Protein AF-A0A0F2L5L4-F1 (afdb_monomer_lite)

Sequence (55 aa):
MEIPKELSAYLQVVQEGGVEHIACRRCGKKFFSVKDAARHLASIHGIRLAAQFYS

pLDDT: mean 92.84, std 5.42, range [69.25, 97.25]

Structure (mmCIF, N/CA/C/O backbone):
data_AF-A0A0F2L5L4-F1
#
_entry.id   AF-A0A0F2L5L4-F1
#
loop_
_atom_site.group_PDB
_atom_site.id
_atom_site.type_symbol
_atom_s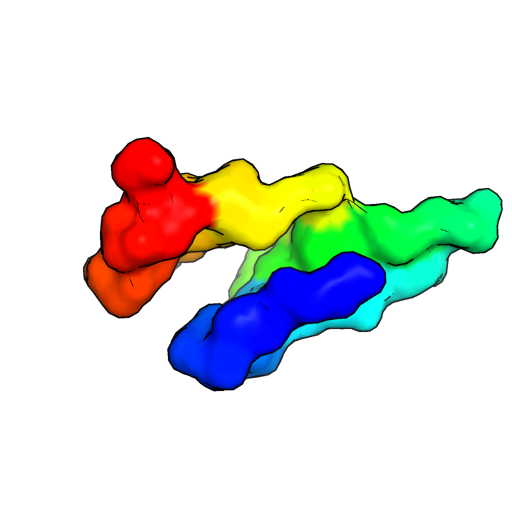ite.label_atom_id
_atom_site.label_alt_id
_atom_site.label_comp_id
_atom_site.label_asym_id
_atom_site.label_entity_id
_atom_site.label_seq_id
_atom_site.pdbx_PDB_ins_code
_atom_site.Cartn_x
_atom_site.Cartn_y
_atom_site.Cartn_z
_atom_site.occupancy
_atom_site.B_iso_or_equiv
_atom_site.auth_seq_id
_atom_site.auth_comp_id
_atom_site.auth_asym_id
_atom_site.auth_atom_id
_atom_site.pdbx_PDB_model_num
ATOM 1 N N . MET A 1 1 ? 13.852 4.604 -3.720 1.00 69.56 1 MET A N 1
ATOM 2 C CA . MET A 1 1 ? 12.627 5.164 -3.071 1.00 69.56 1 MET A CA 1
ATOM 3 C C . MET A 1 1 ? 12.640 4.850 -1.576 1.00 69.56 1 MET A C 1
ATOM 5 O O . MET A 1 1 ? 13.023 3.741 -1.229 1.00 69.56 1 MET A O 1
ATOM 9 N N . GLU A 1 2 ? 12.204 5.754 -0.692 1.00 83.88 2 GLU A N 1
ATOM 10 C CA . GLU A 1 2 ? 12.140 5.477 0.758 1.00 83.88 2 GLU A CA 1
ATOM 11 C C . GLU A 1 2 ? 10.713 5.133 1.206 1.00 83.88 2 GLU A C 1
ATOM 13 O O . GLU A 1 2 ? 9.779 5.902 0.990 1.00 83.88 2 GLU A O 1
ATOM 18 N N . ILE A 1 3 ? 10.539 3.959 1.820 1.00 91.12 3 ILE A N 1
ATOM 19 C CA . ILE A 1 3 ? 9.270 3.530 2.42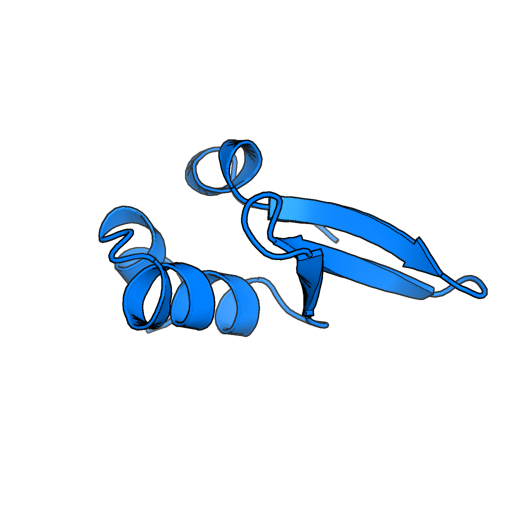0 1.00 91.12 3 ILE A CA 1
ATOM 20 C C . ILE A 1 3 ? 9.293 3.917 3.906 1.00 91.12 3 ILE A C 1
ATOM 22 O O . ILE A 1 3 ? 10.244 3.541 4.595 1.00 91.12 3 ILE A O 1
ATOM 26 N N . PRO A 1 4 ? 8.251 4.591 4.432 1.00 91.50 4 PRO A N 1
ATOM 27 C CA . PRO A 1 4 ? 8.128 4.861 5.861 1.00 91.50 4 PRO A CA 1
ATOM 28 C C . PRO A 1 4 ? 8.254 3.581 6.684 1.00 91.50 4 PRO A 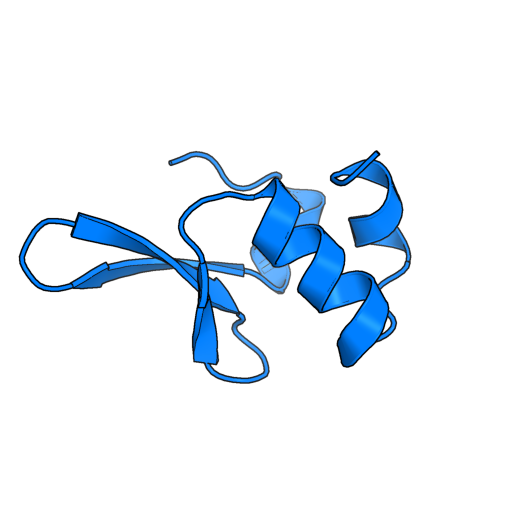C 1
ATOM 30 O O . PRO A 1 4 ? 7.701 2.538 6.316 1.00 91.50 4 PRO A O 1
ATOM 33 N N . LYS A 1 5 ? 8.956 3.644 7.816 1.00 92.31 5 LYS A N 1
ATOM 34 C CA . LYS A 1 5 ? 9.219 2.469 8.661 1.00 92.31 5 LYS A CA 1
ATOM 35 C C . LYS A 1 5 ? 7.916 1.783 9.084 1.00 92.31 5 LYS A C 1
ATOM 37 O O . LYS A 1 5 ? 7.836 0.558 9.090 1.00 92.31 5 LYS A O 1
ATOM 42 N N . GLU A 1 6 ? 6.882 2.573 9.329 1.00 92.00 6 GLU A N 1
ATOM 43 C CA . GLU A 1 6 ? 5.507 2.182 9.641 1.00 92.00 6 GLU A CA 1
ATOM 44 C C . GLU A 1 6 ? 4.869 1.305 8.553 1.00 92.00 6 GLU A C 1
ATOM 46 O O . GLU A 1 6 ? 4.082 0.405 8.849 1.00 92.00 6 GLU A O 1
ATOM 51 N N . LEU A 1 7 ? 5.214 1.552 7.286 1.00 93.06 7 LEU A N 1
ATOM 52 C CA . LEU A 1 7 ? 4.669 0.845 6.126 1.00 93.06 7 LEU A CA 1
ATOM 53 C C . LEU A 1 7 ? 5.603 -0.241 5.585 1.00 93.06 7 LEU A C 1
ATOM 55 O O . LEU A 1 7 ? 5.180 -1.031 4.742 1.00 93.06 7 LEU A O 1
ATOM 59 N N . SER A 1 8 ? 6.834 -0.338 6.091 1.00 93.56 8 SER A N 1
ATOM 60 C CA . SER A 1 8 ? 7.837 -1.325 5.659 1.00 93.56 8 SER A CA 1
ATOM 61 C C . SER A 1 8 ? 7.392 -2.786 5.842 1.00 93.56 8 SER A C 1
ATOM 63 O O . SER A 1 8 ? 7.825 -3.670 5.103 1.00 93.56 8 SER A O 1
ATOM 65 N N . ALA A 1 9 ? 6.473 -3.043 6.780 1.00 94.62 9 ALA A N 1
ATOM 66 C CA . ALA A 1 9 ? 5.862 -4.356 6.984 1.00 94.62 9 ALA A CA 1
ATOM 67 C C . ALA A 1 9 ? 4.840 -4.727 5.892 1.00 94.62 9 ALA A C 1
ATOM 69 O O . ALA A 1 9 ? 4.536 -5.903 5.697 1.00 94.62 9 ALA A O 1
ATOM 70 N N . TYR A 1 10 ? 4.301 -3.739 5.176 1.00 95.38 10 TYR A N 1
ATOM 71 C CA . TYR A 1 10 ? 3.239 -3.920 4.181 1.00 95.38 10 TYR A CA 1
ATOM 72 C C . TYR A 1 10 ? 3.706 -3.659 2.755 1.00 95.38 10 TYR A C 1
ATOM 74 O O . TYR A 1 10 ? 3.101 -4.160 1.807 1.00 95.38 10 TYR A O 1
ATOM 82 N N . LEU A 1 11 ? 4.771 -2.880 2.606 1.00 96.00 11 LEU A N 1
ATOM 83 C CA . LEU A 1 11 ? 5.351 -2.479 1.341 1.00 96.00 11 LEU A CA 1
ATOM 84 C C . LEU A 1 11 ? 6.786 -2.991 1.241 1.00 96.00 11 LEU A C 1
ATOM 86 O O . LEU A 1 11 ? 7.453 -3.281 2.234 1.00 96.00 11 LEU A O 1
ATOM 90 N N . GLN A 1 12 ? 7.264 -3.119 0.020 1.00 96.25 12 GLN A N 1
ATOM 91 C CA . GLN A 1 12 ? 8.657 -3.404 -0.278 1.00 96.25 12 GLN A CA 1
ATOM 92 C C . GLN A 1 12 ? 9.041 -2.687 -1.563 1.00 96.25 12 GLN A C 1
ATOM 94 O O . GLN A 1 12 ? 8.193 -2.493 -2.432 1.00 96.25 12 GLN A O 1
ATOM 99 N N . VAL A 1 13 ? 10.306 -2.301 -1.687 1.00 95.31 13 VAL A N 1
ATOM 100 C CA . VAL A 1 13 ? 10.835 -1.830 -2.965 1.00 95.31 13 VAL A CA 1
ATOM 101 C C . VAL A 1 13 ? 11.222 -3.058 -3.781 1.00 95.31 13 VAL A C 1
ATOM 103 O O . VAL A 1 13 ? 11.891 -3.958 -3.278 1.00 95.31 13 VAL A O 1
ATOM 106 N N . VAL A 1 14 ? 10.758 -3.117 -5.022 1.00 94.69 14 VAL A N 1
ATOM 107 C CA . VAL A 1 14 ? 11.129 -4.133 -6.008 1.00 94.69 14 VAL A CA 1
ATOM 108 C C . VAL A 1 14 ? 11.690 -3.435 -7.235 1.00 94.69 14 VAL A C 1
ATOM 110 O O . VAL A 1 14 ? 11.243 -2.345 -7.581 1.00 94.69 14 VAL A O 1
ATOM 113 N N . GLN A 1 15 ? 12.651 -4.063 -7.901 1.00 94.56 15 GLN A N 1
ATOM 114 C CA . GLN A 1 15 ? 13.224 -3.546 -9.137 1.00 94.56 15 GLN A CA 1
ATOM 115 C C . GLN A 1 15 ? 12.741 -4.391 -10.314 1.00 94.56 15 GLN A C 1
ATOM 117 O O . GLN A 1 15 ? 12.855 -5.616 -10.296 1.00 94.56 15 GLN A O 1
ATOM 122 N N . GLU A 1 16 ? 12.212 -3.737 -11.342 1.00 91.56 16 GLU A N 1
ATOM 123 C CA . GLU A 1 16 ? 11.727 -4.378 -12.562 1.00 91.56 16 GLU A CA 1
ATOM 124 C C . GLU A 1 16 ? 12.223 -3.580 -13.767 1.00 91.56 16 GLU A C 1
ATOM 126 O O . GLU A 1 16 ? 11.973 -2.384 -13.877 1.00 91.56 16 GLU A O 1
ATOM 131 N N . GLY A 1 17 ? 13.009 -4.216 -14.642 1.00 90.25 17 GLY A N 1
ATOM 132 C CA . GLY A 1 17 ? 13.54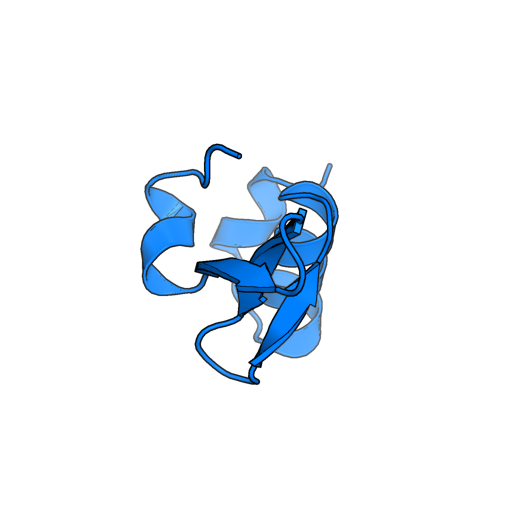4 -3.552 -15.839 1.00 90.25 17 GLY A CA 1
ATOM 133 C C . GLY A 1 17 ? 14.427 -2.326 -15.558 1.00 90.25 17 GLY A C 1
ATOM 134 O O . GLY A 1 17 ? 14.501 -1.431 -16.389 1.00 90.25 17 GLY A O 1
ATOM 135 N N . GLY A 1 18 ? 15.067 -2.259 -14.384 1.00 93.19 18 GLY A N 1
ATOM 136 C CA . GLY A 1 18 ? 15.879 -1.105 -13.968 1.00 93.19 18 GLY A CA 1
ATOM 137 C C . GLY A 1 18 ? 15.089 0.031 -13.311 1.00 93.19 18 GLY A C 1
ATOM 138 O O . GLY A 1 18 ? 15.688 1.030 -12.926 1.00 93.19 18 GLY A O 1
ATOM 139 N N . VAL A 1 19 ? 13.773 -0.126 -13.138 1.00 92.25 19 VAL A N 1
ATOM 140 C CA . VAL A 1 19 ? 12.910 0.843 -12.455 1.00 92.25 19 VAL A CA 1
ATOM 141 C C . VAL A 1 19 ? 12.536 0.313 -11.072 1.00 92.25 19 VAL A C 1
ATOM 143 O O . VAL A 1 19 ? 12.148 -0.846 -10.916 1.00 92.25 19 VAL A O 1
ATOM 146 N N . GLU A 1 20 ? 12.666 1.161 -10.052 1.00 94.06 20 GLU A N 1
ATOM 147 C CA . GLU A 1 20 ? 12.186 0.859 -8.704 1.00 94.06 20 GLU A CA 1
ATOM 148 C C . GLU A 1 20 ? 10.669 1.074 -8.609 1.00 94.06 20 GLU A C 1
ATOM 150 O O . GLU A 1 20 ? 10.144 2.126 -8.977 1.00 94.06 20 GLU A O 1
ATOM 155 N N . HIS A 1 21 ? 9.971 0.096 -8.042 1.00 95.44 21 HIS A N 1
ATOM 156 C CA . HIS A 1 21 ? 8.555 0.165 -7.710 1.00 95.44 21 HIS A CA 1
ATOM 157 C C . HIS A 1 21 ? 8.335 -0.183 -6.245 1.00 95.44 21 HIS A C 1
ATOM 159 O O . HIS A 1 21 ? 9.055 -0.980 -5.650 1.00 95.44 21 HIS A O 1
ATOM 165 N N . ILE A 1 22 ? 7.265 0.348 -5.672 1.00 96.00 22 ILE A N 1
ATOM 166 C CA . ILE A 1 22 ? 6.789 -0.030 -4.349 1.00 96.00 22 ILE A CA 1
ATOM 167 C C . ILE A 1 22 ? 5.721 -1.103 -4.532 1.00 96.00 22 ILE A C 1
ATOM 169 O O . ILE A 1 22 ? 4.642 -0.830 -5.048 1.00 96.00 22 ILE A O 1
ATOM 173 N N . ALA A 1 23 ? 6.008 -2.329 -4.117 1.00 96.88 23 ALA A N 1
ATOM 174 C CA . ALA A 1 23 ? 5.070 -3.439 -4.166 1.00 96.88 23 ALA A CA 1
ATOM 175 C C . ALA A 1 23 ? 4.402 -3.668 -2.807 1.00 96.88 23 ALA A C 1
ATOM 177 O O . ALA A 1 23 ? 5.051 -3.660 -1.760 1.00 96.88 23 ALA A O 1
ATOM 178 N N . CYS A 1 24 ? 3.099 -3.931 -2.822 1.00 97.25 24 CYS A N 1
ATOM 179 C CA . CYS A 1 24 ? 2.377 -4.419 -1.658 1.00 97.25 24 CYS A CA 1
ATOM 180 C C . CYS A 1 24 ? 2.759 -5.877 -1.380 1.00 97.25 24 CYS A C 1
ATOM 182 O O . CYS A 1 24 ? 2.578 -6.742 -2.234 1.00 97.25 24 CYS A O 1
ATOM 184 N N . ARG A 1 25 ? 3.204 -6.181 -0.159 1.00 96.00 25 ARG A N 1
ATOM 185 C CA . ARG A 1 25 ? 3.531 -7.553 0.262 1.00 96.00 25 ARG A CA 1
ATOM 186 C C . ARG A 1 25 ? 2.305 -8.465 0.359 1.00 96.00 25 ARG A C 1
ATOM 188 O O . ARG A 1 25 ? 2.451 -9.676 0.285 1.00 96.00 25 ARG A O 1
ATOM 195 N N . ARG A 1 26 ? 1.102 -7.902 0.537 1.00 93.81 26 ARG A N 1
ATOM 196 C CA . ARG A 1 26 ? -0.144 -8.675 0.699 1.00 93.81 26 ARG A CA 1
ATOM 197 C C . ARG A 1 26 ? -0.746 -9.150 -0.620 1.00 93.81 26 ARG A C 1
ATOM 199 O O . ARG A 1 26 ? -1.238 -10.267 -0.678 1.00 93.81 26 ARG A O 1
ATOM 206 N N . CYS A 1 27 ? -0.750 -8.301 -1.647 1.00 96.38 27 CYS A N 1
ATOM 207 C CA . CYS A 1 27 ? -1.401 -8.604 -2.929 1.00 96.38 27 CYS A CA 1
ATOM 208 C C . CYS A 1 27 ? -0.476 -8.500 -4.150 1.00 96.38 27 CYS A C 1
ATOM 210 O O . CYS A 1 27 ? -0.913 -8.760 -5.266 1.00 96.38 27 CYS A O 1
ATOM 212 N N . GLY A 1 28 ? 0.781 -8.082 -3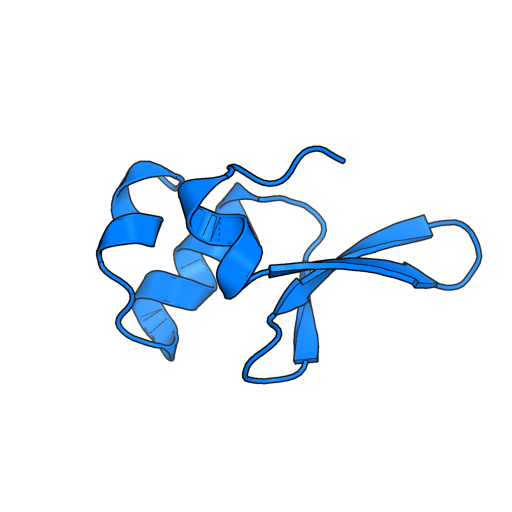.972 1.00 95.38 28 GLY A N 1
ATOM 213 C CA . GLY A 1 28 ? 1.760 -7.939 -5.053 1.00 95.38 28 GLY A CA 1
ATOM 214 C C . GLY A 1 28 ? 1.575 -6.704 -5.941 1.00 95.38 28 GLY A C 1
ATOM 215 O O . GLY A 1 28 ? 2.373 -6.492 -6.852 1.00 95.38 28 GLY A O 1
ATOM 216 N N . LYS A 1 29 ? 0.553 -5.869 -5.699 1.00 96.81 29 LYS A N 1
ATOM 217 C CA . LYS A 1 29 ? 0.292 -4.675 -6.516 1.00 96.81 29 LYS A CA 1
ATOM 218 C C . LYS A 1 29 ? 1.445 -3.673 -6.413 1.00 96.81 29 LYS A C 1
ATOM 220 O O . LYS A 1 29 ? 1.913 -3.393 -5.311 1.00 96.81 29 LYS A O 1
ATOM 225 N N . LYS A 1 30 ? 1.882 -3.145 -7.558 1.00 96.12 30 LYS A N 1
ATOM 226 C CA . LYS A 1 30 ? 3.030 -2.237 -7.692 1.00 96.12 30 LYS A CA 1
ATOM 227 C C . LYS A 1 30 ? 2.567 -0.786 -7.837 1.00 96.12 30 LYS A C 1
ATOM 229 O O . LYS A 1 30 ? 1.536 -0.518 -8.452 1.00 96.12 30 LYS A O 1
ATOM 234 N N . PHE A 1 31 ? 3.347 0.132 -7.284 1.00 95.44 31 PHE A N 1
ATOM 235 C CA . PHE A 1 31 ? 3.093 1.568 -7.248 1.00 95.44 31 PHE A CA 1
ATOM 236 C C . PHE A 1 31 ? 4.386 2.336 -7.520 1.00 95.44 31 PHE A C 1
ATOM 238 O O . PHE A 1 31 ? 5.474 1.857 -7.207 1.00 95.44 31 PHE A O 1
ATOM 245 N N . PHE A 1 32 ? 4.266 3.544 -8.065 1.00 93.12 32 PHE A N 1
ATOM 246 C CA . PHE A 1 32 ? 5.402 4.447 -8.290 1.00 93.12 32 PHE A CA 1
ATOM 247 C C . PHE A 1 32 ? 5.638 5.415 -7.124 1.00 93.12 32 PHE A C 1
ATOM 249 O O . PHE A 1 32 ? 6.644 6.114 -7.095 1.00 93.12 32 PHE A O 1
ATOM 256 N N . SER A 1 33 ? 4.708 5.483 -6.167 1.00 93.31 33 SER A N 1
ATOM 257 C CA . SER A 1 33 ? 4.772 6.410 -5.040 1.00 93.31 33 SER A CA 1
ATOM 258 C C . SER A 1 33 ? 4.300 5.753 -3.744 1.00 93.31 33 SER A C 1
ATOM 260 O O . SER A 1 33 ? 3.426 4.878 -3.742 1.00 93.31 33 SER A O 1
ATOM 262 N N . VAL A 1 34 ? 4.857 6.206 -2.616 1.00 93.94 34 VAL A N 1
ATOM 263 C CA . VAL A 1 34 ? 4.393 5.800 -1.280 1.00 93.94 34 VAL A CA 1
ATOM 264 C C . VAL A 1 34 ? 2.955 6.258 -1.054 1.00 93.94 34 VAL A C 1
ATOM 266 O O . VAL A 1 34 ? 2.184 5.510 -0.464 1.00 93.94 34 VAL A O 1
ATOM 269 N N . LYS A 1 35 ? 2.569 7.436 -1.567 1.00 94.50 35 LYS A N 1
ATOM 270 C CA . LYS A 1 35 ? 1.212 7.988 -1.430 1.00 94.50 35 LYS A CA 1
ATOM 271 C C . LYS A 1 35 ? 0.162 7.030 -1.999 1.00 94.50 35 LYS A C 1
ATOM 273 O O . LYS A 1 35 ? -0.829 6.715 -1.340 1.00 94.50 35 LYS A O 1
ATOM 278 N N . ASP A 1 36 ? 0.403 6.512 -3.201 1.00 95.12 36 ASP A N 1
ATOM 279 C CA . ASP A 1 36 ? -0.507 5.567 -3.852 1.00 95.12 36 ASP A CA 1
ATOM 280 C C . ASP A 1 36 ? -0.541 4.218 -3.145 1.00 95.12 36 ASP A C 1
ATOM 282 O O . ASP A 1 36 ? -1.620 3.659 -2.929 1.00 95.12 36 ASP A O 1
ATOM 286 N N . ALA A 1 37 ? 0.628 3.722 -2.739 1.00 96.00 37 ALA A N 1
ATOM 287 C CA . ALA A 1 37 ? 0.734 2.488 -1.983 1.00 96.00 37 ALA A CA 1
ATOM 288 C C . ALA A 1 37 ? 0.001 2.601 -0.634 1.00 96.00 37 ALA A C 1
ATOM 290 O O . ALA A 1 37 ? -0.761 1.711 -0.267 1.00 96.00 37 ALA A O 1
ATOM 291 N N . ALA A 1 38 ? 0.149 3.722 0.071 1.00 95.62 38 ALA A N 1
ATOM 292 C CA . ALA A 1 38 ? -0.519 3.993 1.335 1.00 95.62 38 ALA A CA 1
ATOM 293 C C . ALA A 1 38 ? -2.044 4.097 1.173 1.00 95.62 38 ALA A C 1
ATOM 295 O O . ALA A 1 38 ? -2.793 3.457 1.916 1.00 95.62 38 ALA A O 1
ATOM 296 N N . ARG A 1 39 ? -2.518 4.819 0.149 1.00 96.06 39 ARG A N 1
ATOM 297 C CA . ARG A 1 39 ? -3.948 4.883 -0.193 1.00 96.06 39 ARG A CA 1
ATOM 298 C C . ARG A 1 39 ? -4.510 3.497 -0.471 1.00 96.06 39 ARG A C 1
ATOM 300 O O . ARG A 1 39 ? -5.590 3.158 0.013 1.00 96.06 39 ARG A O 1
ATOM 307 N N . HIS A 1 40 ? -3.775 2.677 -1.216 1.00 96.75 40 HIS A N 1
ATOM 308 C CA . HIS A 1 40 ? -4.136 1.289 -1.469 1.00 96.75 40 HIS A CA 1
ATOM 309 C C . HIS A 1 40 ? -4.204 0.462 -0.176 1.00 96.75 40 HIS A C 1
ATOM 311 O O . HIS A 1 40 ? -5.187 -0.245 0.035 1.00 96.75 40 HIS A O 1
ATOM 317 N N . LEU A 1 41 ? -3.216 0.573 0.715 1.00 96.31 41 LEU A N 1
ATOM 318 C CA . LEU A 1 41 ? -3.214 -0.149 1.989 1.00 96.31 41 LEU A CA 1
ATOM 319 C C . LEU A 1 41 ? -4.424 0.208 2.863 1.00 96.31 41 LEU A C 1
ATOM 321 O O . LEU A 1 41 ? -5.027 -0.685 3.459 1.00 96.31 41 LEU A O 1
ATOM 325 N N . ALA A 1 42 ? -4.812 1.481 2.927 1.00 95.75 42 ALA A N 1
ATOM 326 C CA . ALA A 1 42 ? -5.976 1.888 3.709 1.00 95.75 42 ALA A CA 1
ATOM 327 C C . ALA A 1 42 ? -7.302 1.461 3.067 1.00 95.75 42 ALA A C 1
ATOM 329 O O . ALA A 1 42 ? -8.160 0.921 3.759 1.00 95.75 42 ALA A O 1
ATOM 330 N N . SER A 1 43 ? -7.464 1.664 1.756 1.00 95.62 43 SER A N 1
ATOM 331 C CA . SER A 1 43 ? -8.732 1.398 1.054 1.00 95.62 43 SER A CA 1
ATOM 332 C C . SER A 1 43 ? -8.983 -0.083 0.761 1.00 95.62 43 SER A C 1
ATOM 334 O O . SER A 1 43 ? -10.112 -0.542 0.885 1.00 95.62 43 SER A O 1
ATOM 336 N N . ILE A 1 44 ? -7.946 -0.841 0.392 1.00 96.69 44 ILE A N 1
ATOM 337 C CA . ILE A 1 44 ? -8.073 -2.248 -0.022 1.00 96.69 44 ILE A CA 1
ATOM 338 C C . ILE A 1 44 ? -7.776 -3.210 1.130 1.00 96.69 44 ILE A C 1
ATOM 340 O O . ILE A 1 44 ? -8.363 -4.285 1.210 1.00 96.69 44 ILE A O 1
ATOM 344 N N . HIS A 1 45 ? -6.863 -2.840 2.031 1.00 95.06 45 HIS A N 1
ATOM 345 C CA . HIS A 1 45 ? -6.428 -3.707 3.130 1.00 95.06 45 HIS A CA 1
ATOM 346 C C . HIS A 1 45 ? -6.824 -3.196 4.521 1.00 95.06 45 HIS A C 1
ATOM 348 O O . HIS A 1 45 ? -6.464 -3.830 5.514 1.00 95.06 45 HIS A O 1
ATOM 354 N N . GLY A 1 46 ? -7.557 -2.080 4.608 1.00 94.69 46 GLY A N 1
ATOM 355 C CA . GLY A 1 46 ? -8.059 -1.532 5.871 1.00 94.69 46 GLY A CA 1
ATOM 356 C C . GLY A 1 46 ? -6.967 -1.030 6.819 1.00 94.69 46 GLY A C 1
ATOM 357 O O . GLY A 1 46 ? -7.213 -0.879 8.017 1.00 94.69 46 GLY A O 1
ATOM 358 N N . ILE A 1 47 ? -5.748 -0.791 6.327 1.00 93.81 47 ILE A N 1
ATOM 359 C CA . ILE A 1 47 ? -4.612 -0.411 7.172 1.00 93.81 47 ILE A CA 1
ATOM 360 C C . ILE A 1 47 ? -4.686 1.078 7.483 1.00 93.81 47 ILE A C 1
ATOM 362 O O . ILE A 1 47 ? -4.172 1.919 6.750 1.00 93.81 47 ILE A O 1
ATOM 366 N N . ARG A 1 48 ? -5.321 1.401 8.612 1.00 90.88 48 ARG A N 1
ATOM 367 C CA . ARG A 1 48 ? -5.549 2.785 9.057 1.00 90.88 48 ARG A CA 1
ATOM 368 C C . ARG A 1 48 ? -4.262 3.580 9.281 1.00 90.88 48 ARG A C 1
ATOM 370 O O . ARG A 1 48 ? -4.268 4.783 9.065 1.00 90.88 48 ARG A O 1
ATOM 377 N N . LEU A 1 49 ? -3.156 2.923 9.6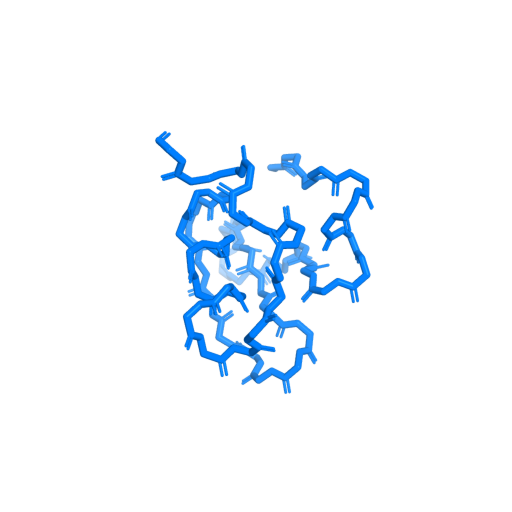39 1.00 90.62 49 LEU A N 1
ATOM 378 C CA . LEU A 1 49 ? -1.836 3.560 9.746 1.00 90.62 49 LEU A CA 1
ATOM 379 C C . LEU A 1 49 ? -1.406 4.214 8.424 1.00 90.62 49 LEU A C 1
ATOM 381 O O . LEU A 1 49 ? -0.791 5.272 8.428 1.00 90.62 49 LEU A O 1
ATOM 385 N N . ALA A 1 50 ? -1.790 3.625 7.289 1.00 91.88 50 ALA A N 1
ATOM 386 C CA . ALA A 1 50 ? -1.469 4.166 5.978 1.00 91.88 50 ALA A CA 1
ATOM 387 C C . ALA A 1 50 ? -2.227 5.468 5.661 1.00 91.88 50 ALA A C 1
ATOM 389 O O . ALA A 1 50 ? -1.751 6.245 4.840 1.00 91.88 50 ALA A O 1
ATOM 390 N N . ALA A 1 51 ? -3.344 5.757 6.347 1.00 90.88 51 ALA A N 1
ATOM 391 C CA . ALA A 1 51 ? -4.107 7.003 6.193 1.00 90.88 51 ALA A CA 1
ATOM 392 C C . ALA A 1 51 ? -3.279 8.269 6.427 1.00 90.88 51 ALA A C 1
ATOM 394 O O . ALA A 1 51 ? -3.536 9.295 5.806 1.00 90.88 51 ALA A O 1
ATOM 395 N N . GLN A 1 52 ? -2.242 8.171 7.257 1.00 89.88 52 GLN A N 1
ATOM 396 C CA . GLN A 1 52 ? -1.346 9.280 7.579 1.00 89.88 52 GLN A CA 1
ATOM 397 C C . GLN A 1 52 ? -0.389 9.634 6.429 1.00 89.88 52 GLN A C 1
ATOM 399 O O . GLN A 1 52 ? 0.217 10.698 6.445 1.00 89.88 52 GLN A O 1
ATOM 404 N N . PHE A 1 53 ? -0.263 8.765 5.420 1.00 87.00 53 PHE A N 1
ATOM 405 C CA . PHE A 1 53 ? 0.725 8.888 4.345 1.00 87.00 53 PHE A CA 1
ATOM 406 C C . PHE A 1 53 ? 0.103 9.216 2.979 1.00 87.00 53 PHE A C 1
ATOM 408 O O . PHE A 1 53 ? 0.815 9.211 1.973 1.00 87.00 53 PHE A O 1
ATOM 415 N N . TYR A 1 54 ? -1.211 9.481 2.912 1.00 82.75 54 TYR A N 1
ATOM 416 C CA . TYR A 1 54 ? -1.869 9.878 1.660 1.00 82.75 54 TYR A CA 1
ATOM 417 C C . TYR A 1 54 ? -2.815 11.078 1.713 1.00 82.75 54 TYR A C 1
ATOM 419 O O . TYR A 1 54 ? -3.525 11.294 0.727 1.00 82.75 54 TYR A O 1
ATOM 427 N N . SER A 1 55 ? -2.779 11.894 2.773 1.00 69.25 55 SER A N 1
ATOM 428 C CA . SER A 1 55 ? -3.410 13.224 2.732 1.00 69.25 55 SER A CA 1
ATOM 429 C C . SER A 1 55 ? -2.794 14.073 1.619 1.00 69.25 55 SER A C 1
ATOM 431 O O . SER A 1 55 ? -1.548 14.144 1.539 1.00 69.25 55 SER A O 1
#

Foldseek 3Di:
DDAPPLCCVQWDWDADPNDTWIAGPPPRDTHPDLLVVLVCCCPVVVPVSSVVRND

Secondary structure (DSSP, 8-state):
-PPPGGGTTTEEEEEETTEEEEEETTT--EESSHHHHHHHHHHHH--GGGGGG--

Radius of gyration: 10.21 Å; chains: 1; bounding box: 25×22×26 Å